Protein AF-A0A7C4JNQ8-F1 (afdb_monomer_lite)

Secondary structure (DSSP, 8-state):
-HHHHHHHHHHHHT-SHHHHHHHHHHHHHHHHHHHHHHHHHHHHHHHHHHHHHHHHHHHHHHHHHGGGGHHHHHHHHHHHHHHHHHHHHHHHHHHIIIIIHHHH--S---------------------

Sequence (128 aa):
MGRAIIEGIIQKKGGIVGLMGGGLLEVLENIIHFMSNSLSYVRITVLFLVHTALLMLLNASWHALGLTSLPILIIGNLGIMALEGLMVFIQSLRLHLYEFFTKFYEGVGTPFKKIKPDTSYVEIVFRK

Foldseek 3Di:
DPPVVVVVVVVCVCPPCVCVVVVVVVVVVVVVVVVVVVVLVCLVVVLVVVLVVQLVVLVVVCVVPPPVCVVVSVCSNVVSCVVSVVVSVVSNVVSCVPPVCVVPPPVDDDPPDPPDPPPPPPPPPDDD

Radius of gyration: 32.34 Å; chains: 1; bounding box: 53×90×88 Å

pLDDT: mean 73.3, std 12.62, range [47.84, 91.44]

Structure (mmCIF, N/CA/C/O backbone):
data_AF-A0A7C4JNQ8-F1
#
_entry.id   AF-A0A7C4JNQ8-F1
#
loop_
_atom_site.group_PDB
_atom_site.id
_atom_site.type_symbol
_atom_site.label_atom_id
_atom_site.label_alt_id
_atom_site.label_comp_id
_atom_site.label_asym_id
_atom_site.label_entity_id
_atom_site.label_seq_id
_atom_site.pdbx_PDB_ins_code
_atom_site.Cartn_x
_atom_site.Cartn_y
_atom_site.Cartn_z
_atom_site.occupancy
_atom_site.B_iso_or_equiv
_atom_site.auth_seq_id
_atom_site.auth_comp_id
_atom_site.auth_asym_id
_atom_site.auth_atom_id
_atom_site.pdbx_PDB_model_num
ATOM 1 N N . MET A 1 1 ? -20.790 12.311 60.141 1.00 57.12 1 MET A N 1
ATOM 2 C CA . MET A 1 1 ? -21.054 13.332 59.098 1.00 57.12 1 MET A CA 1
ATOM 3 C C . MET A 1 1 ? -19.797 13.949 58.465 1.00 57.12 1 MET A C 1
ATOM 5 O O . MET A 1 1 ? -19.941 14.694 57.511 1.00 57.12 1 MET A O 1
ATOM 9 N N . GLY A 1 2 ? -18.569 13.626 58.908 1.00 57.53 2 GLY A N 1
ATOM 10 C CA . GLY A 1 2 ? -17.344 14.210 58.329 1.00 57.53 2 GLY A CA 1
ATOM 11 C C . GLY A 1 2 ? -16.846 13.588 57.013 1.00 57.53 2 GLY A C 1
ATOM 12 O O . GLY A 1 2 ? -16.221 14.286 56.227 1.00 57.53 2 GLY A O 1
ATOM 13 N N . ARG A 1 3 ? -17.141 12.308 56.722 1.00 58.03 3 ARG A N 1
ATOM 14 C CA . ARG A 1 3 ? -16.630 11.622 55.510 1.00 58.03 3 ARG A CA 1
ATOM 15 C C . ARG A 1 3 ? -17.290 12.105 54.209 1.00 58.03 3 ARG A C 1
ATOM 17 O O . ARG A 1 3 ? -16.593 12.291 53.222 1.00 58.03 3 ARG A O 1
ATOM 24 N N . ALA A 1 4 ? -18.586 12.424 54.246 1.00 62.31 4 ALA A N 1
ATOM 25 C CA . ALA A 1 4 ? -19.321 12.946 53.087 1.00 62.31 4 ALA A CA 1
ATOM 26 C C . ALA A 1 4 ? -18.831 14.339 52.637 1.00 62.31 4 ALA A C 1
ATOM 28 O O . ALA A 1 4 ? -18.832 14.647 51.449 1.00 62.31 4 ALA A O 1
ATOM 29 N N . ILE A 1 5 ? -18.363 15.173 53.575 1.00 62.62 5 ILE A N 1
ATOM 30 C CA . ILE A 1 5 ? -17.808 16.499 53.259 1.00 62.62 5 ILE A CA 1
ATOM 31 C C . ILE A 1 5 ? -16.419 16.360 52.617 1.00 62.62 5 ILE A C 1
ATOM 33 O O . ILE A 1 5 ? -16.098 17.089 51.682 1.00 62.62 5 ILE A O 1
ATOM 37 N N . ILE A 1 6 ? -15.613 15.395 53.072 1.00 61.84 6 ILE A N 1
ATOM 38 C CA . ILE A 1 6 ? -14.280 15.129 52.510 1.00 61.84 6 ILE A CA 1
ATOM 39 C C . ILE A 1 6 ? -14.401 14.579 51.077 1.00 61.84 6 ILE A C 1
ATOM 41 O O . ILE A 1 6 ? -13.688 15.043 50.189 1.00 61.84 6 ILE A O 1
ATOM 45 N N . GLU A 1 7 ? -15.348 13.672 50.820 1.00 58.50 7 GLU A N 1
ATOM 46 C CA . GLU A 1 7 ? -15.608 13.143 49.471 1.00 58.50 7 GLU A CA 1
ATOM 47 C C . GLU A 1 7 ? -16.151 14.217 48.509 1.00 58.50 7 GLU A C 1
ATOM 49 O O . GLU A 1 7 ? -15.686 14.316 47.372 1.00 58.50 7 GLU A O 1
ATOM 54 N N . GLY A 1 8 ? -17.033 15.110 48.978 1.00 58.16 8 GLY A N 1
ATOM 55 C CA . GLY A 1 8 ? -17.541 16.228 48.170 1.00 58.16 8 GLY A CA 1
ATOM 56 C C . GLY A 1 8 ? -16.478 17.274 47.791 1.00 58.16 8 GLY A C 1
ATOM 57 O O . GLY A 1 8 ? -16.563 17.889 46.727 1.00 58.16 8 GLY A O 1
ATOM 58 N N . ILE A 1 9 ? -15.443 17.465 48.619 1.00 58.62 9 ILE A N 1
ATOM 59 C CA . ILE A 1 9 ? -14.333 18.391 48.328 1.00 58.62 9 ILE A CA 1
ATOM 60 C C . ILE A 1 9 ? -13.315 17.760 47.361 1.00 58.62 9 ILE A C 1
ATOM 62 O O . ILE A 1 9 ? -12.783 18.467 46.502 1.00 58.62 9 ILE A O 1
ATOM 66 N N . ILE A 1 10 ? -13.082 16.443 47.431 1.00 57.31 10 ILE A N 1
ATOM 67 C CA . ILE A 1 10 ? -12.200 15.720 46.493 1.00 57.31 10 ILE A CA 1
ATOM 68 C C . ILE A 1 10 ? -12.809 15.682 45.084 1.00 57.31 10 ILE A C 1
ATOM 70 O O . ILE A 1 10 ? -12.101 15.928 44.107 1.00 57.31 10 ILE A O 1
ATOM 74 N N . GLN A 1 11 ? -14.127 15.499 44.965 1.00 56.91 11 GLN A N 1
ATOM 75 C CA . GLN A 1 11 ? -14.816 15.516 43.670 1.00 56.91 11 GLN A CA 1
ATOM 76 C C . GLN A 1 11 ? -14.817 16.907 43.011 1.00 56.91 11 GLN A C 1
ATOM 78 O O . GLN A 1 11 ? -14.739 17.024 41.789 1.00 56.91 11 GLN A O 1
ATOM 83 N N . LYS A 1 12 ? -14.821 17.982 43.813 1.00 49.97 12 LYS A N 1
ATOM 84 C CA . LYS A 1 12 ? -14.785 19.369 43.322 1.00 49.97 12 LYS A CA 1
ATOM 85 C C . LYS A 1 12 ? -13.370 19.857 42.961 1.00 49.97 12 LYS A C 1
ATOM 87 O O . LYS A 1 12 ? -13.239 20.788 42.170 1.00 49.97 12 LYS A O 1
ATOM 92 N N . LYS A 1 13 ? -12.308 19.222 43.480 1.00 47.84 13 LYS A N 1
ATOM 93 C CA . LYS A 1 13 ? -10.898 19.550 43.165 1.00 47.84 13 LYS A CA 1
ATOM 94 C C . LYS A 1 13 ? -10.343 18.862 41.909 1.00 47.84 13 LYS A C 1
ATOM 96 O O . LYS A 1 13 ? -9.314 19.300 41.410 1.00 47.84 13 LYS A O 1
ATOM 101 N N . GLY A 1 14 ? -11.051 17.874 41.356 1.00 51.94 14 GLY A N 1
ATOM 102 C CA . GLY A 1 14 ? -10.902 17.447 39.954 1.00 51.94 14 GLY A CA 1
ATOM 103 C C . GLY A 1 14 ? -11.660 18.349 38.964 1.00 51.94 14 GLY A C 1
ATOM 104 O O . GLY A 1 14 ? -11.793 18.017 37.788 1.00 51.94 14 GLY A O 1
ATOM 105 N N . GLY A 1 15 ? -12.206 19.470 39.450 1.00 55.16 15 GLY A N 1
ATOM 106 C CA . GLY A 1 15 ? -13.080 20.372 38.713 1.00 55.16 15 GLY A CA 1
ATOM 107 C C . GLY A 1 15 ? -12.390 21.068 37.547 1.00 55.16 15 GLY A C 1
ATOM 108 O O . GLY A 1 15 ? -11.267 21.538 37.691 1.00 55.16 15 GLY A O 1
ATOM 109 N N . ILE A 1 16 ? -13.119 21.141 36.426 1.00 58.47 16 ILE A N 1
ATOM 110 C CA . ILE A 1 16 ? -12.908 21.910 35.181 1.00 58.47 16 ILE A CA 1
ATOM 111 C C . ILE A 1 16 ? -11.546 21.716 34.496 1.00 58.47 16 ILE A C 1
ATOM 113 O O . ILE A 1 16 ? -11.524 21.404 33.317 1.00 58.47 16 ILE A O 1
ATOM 117 N N . VAL A 1 17 ? -10.424 21.809 35.201 1.00 60.81 17 VAL A N 1
ATOM 118 C CA . VAL A 1 17 ? -9.071 21.509 34.712 1.00 60.81 17 VAL A CA 1
ATOM 119 C C . VAL A 1 17 ? -8.899 20.015 34.424 1.00 60.81 17 VAL A C 1
ATOM 121 O O . VAL A 1 17 ? -8.279 19.666 33.428 1.00 60.81 17 VAL A O 1
ATOM 124 N N . GLY A 1 18 ? -9.493 19.129 35.233 1.00 64.88 18 GLY A N 1
ATOM 125 C CA . GLY A 1 18 ? -9.517 17.686 34.958 1.00 64.88 18 GLY A CA 1
ATOM 126 C C . GLY A 1 18 ? -10.449 17.311 33.802 1.00 64.88 18 GLY A C 1
ATOM 127 O O . GLY A 1 18 ? -10.127 16.425 33.023 1.00 64.88 18 GLY A O 1
ATOM 128 N N . LEU A 1 19 ? -11.562 18.033 33.641 1.00 62.94 19 LEU A N 1
ATOM 129 C CA . LEU A 1 19 ? -12.489 17.872 32.512 1.00 62.94 19 LEU A CA 1
ATOM 130 C C . LEU A 1 19 ? -11.918 18.445 31.206 1.00 62.94 19 LEU A C 1
ATOM 132 O O . LEU A 1 19 ? -12.052 17.822 30.162 1.00 62.94 19 LEU A O 1
ATOM 136 N N . MET A 1 20 ? -11.241 19.597 31.250 1.00 65.25 20 MET A N 1
ATOM 137 C CA . MET A 1 20 ? -10.566 20.187 30.088 1.00 65.25 20 MET A CA 1
ATOM 138 C C . MET A 1 20 ? -9.297 19.413 29.724 1.00 65.25 20 MET A C 1
ATOM 140 O O . MET A 1 20 ? -9.079 19.128 28.554 1.00 65.25 20 MET A O 1
ATOM 144 N N . GLY A 1 21 ? -8.474 19.040 30.706 1.00 74.00 21 GLY A N 1
ATOM 145 C CA . GLY A 1 21 ? -7.278 18.224 30.486 1.00 74.00 21 GLY A CA 1
ATOM 146 C C . GLY A 1 21 ? -7.625 16.802 30.045 1.00 74.00 21 GLY A C 1
ATOM 147 O O . GLY A 1 21 ? -7.038 16.302 29.092 1.00 74.00 21 GLY A O 1
ATOM 148 N N . GLY A 1 22 ? -8.624 16.186 30.681 1.00 78.94 22 GLY A N 1
ATOM 149 C CA . GLY A 1 22 ? -9.169 14.886 30.290 1.00 78.94 22 GLY A CA 1
ATOM 150 C C . GLY A 1 22 ? -9.797 14.918 28.901 1.00 78.94 22 GLY A C 1
ATOM 151 O O . GLY A 1 22 ? -9.493 14.053 28.094 1.00 78.94 22 GLY A O 1
ATOM 152 N N . GLY A 1 23 ? -10.567 15.962 28.576 1.00 81.00 23 GLY A N 1
ATOM 153 C CA . GLY A 1 23 ? -11.148 16.138 27.244 1.00 81.00 23 GLY A CA 1
ATOM 154 C C . GLY A 1 23 ? -10.100 16.360 26.147 1.00 81.00 23 GLY A C 1
ATOM 155 O O . GLY A 1 23 ? -10.241 15.830 25.051 1.00 81.00 23 GLY A O 1
ATOM 156 N N . LEU A 1 24 ? -9.011 17.088 26.425 1.00 82.50 24 LEU A N 1
ATOM 157 C CA . LEU A 1 24 ? -7.898 17.233 25.475 1.00 82.50 24 LEU A CA 1
ATOM 158 C C . LEU A 1 24 ? -7.157 15.911 25.245 1.00 82.50 24 LEU A C 1
ATOM 160 O O . LEU A 1 24 ? -6.784 15.616 24.111 1.00 8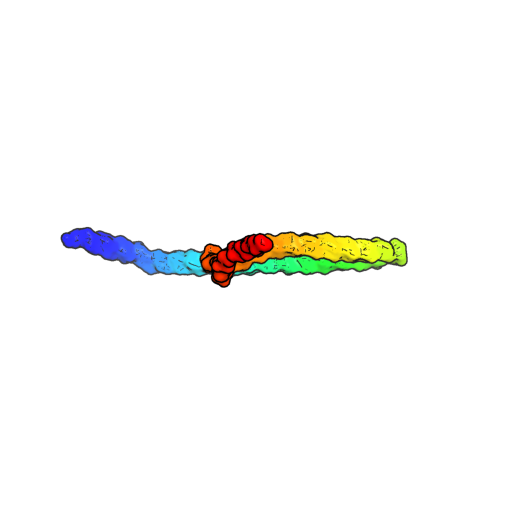2.50 24 LEU A O 1
ATOM 164 N N . LEU A 1 25 ? -6.954 15.119 26.300 1.00 86.25 25 LEU A N 1
ATOM 165 C CA . LEU A 1 25 ? -6.350 13.792 26.187 1.00 86.25 25 LEU A CA 1
ATOM 166 C C . LEU A 1 25 ? -7.263 12.816 25.441 1.00 86.25 25 LEU A C 1
ATOM 168 O O . LEU A 1 25 ? -6.775 12.098 24.579 1.00 86.25 25 LEU A O 1
ATOM 172 N N . GLU A 1 26 ? -8.570 12.847 25.695 1.00 85.12 26 GLU A N 1
ATOM 173 C CA . GLU A 1 26 ? -9.564 12.025 24.997 1.00 85.12 26 GLU A CA 1
ATOM 174 C C . GLU A 1 26 ? -9.618 12.367 23.501 1.00 85.12 26 GLU A C 1
ATOM 176 O O . GLU A 1 26 ? -9.589 11.476 22.656 1.00 85.12 26 GLU A O 1
ATOM 181 N N . VAL A 1 27 ? -9.601 13.656 23.142 1.00 87.00 27 VAL A N 1
ATOM 182 C CA . VAL A 1 27 ? -9.536 14.091 21.736 1.00 87.00 27 VAL A CA 1
ATOM 183 C C . VAL A 1 27 ? -8.217 13.669 21.084 1.00 87.00 27 VAL A C 1
ATOM 185 O O . VAL A 1 27 ? -8.223 13.215 19.940 1.00 87.00 27 VAL A O 1
ATOM 188 N N . LEU A 1 28 ? -7.090 13.782 21.791 1.00 87.38 28 LEU A N 1
ATOM 189 C CA . LEU A 1 28 ? -5.786 13.342 21.295 1.00 87.38 28 LEU A CA 1
ATOM 190 C C . LEU A 1 28 ? -5.750 11.824 21.087 1.00 87.38 28 LEU A C 1
ATOM 192 O O . LEU A 1 28 ? -5.259 11.367 20.057 1.00 87.38 28 LEU A O 1
ATOM 196 N N . GLU A 1 29 ? -6.299 11.048 22.015 1.00 87.44 29 GLU A N 1
ATOM 197 C CA . GLU A 1 29 ? -6.412 9.596 21.903 1.00 87.44 29 GLU A CA 1
ATOM 198 C C . GLU A 1 29 ? -7.300 9.214 20.714 1.00 87.44 29 GLU A C 1
ATOM 200 O O . GLU A 1 29 ? -6.922 8.362 19.909 1.00 87.44 29 GLU A O 1
ATOM 205 N N . ASN A 1 30 ? -8.406 9.934 20.507 1.00 85.81 30 ASN A N 1
ATOM 206 C CA . ASN A 1 30 ? -9.268 9.754 19.341 1.00 85.81 30 ASN A CA 1
ATOM 207 C C . ASN A 1 30 ? -8.541 10.069 18.023 1.00 85.81 30 ASN A C 1
ATOM 209 O O . ASN A 1 30 ? -8.674 9.331 17.046 1.00 85.81 30 ASN A O 1
ATOM 213 N N . ILE A 1 31 ? -7.734 11.135 17.986 1.00 87.00 31 ILE A N 1
ATOM 214 C CA . ILE A 1 31 ? -6.917 11.487 16.816 1.00 87.00 31 ILE A CA 1
ATOM 215 C C . ILE A 1 31 ? -5.854 10.418 16.564 1.00 87.00 31 ILE A C 1
ATOM 217 O O . ILE A 1 31 ? -5.684 10.010 15.419 1.00 87.00 31 ILE A O 1
ATOM 221 N N . ILE A 1 32 ? -5.160 9.928 17.597 1.00 86.38 32 ILE A N 1
ATOM 222 C CA . ILE A 1 32 ? -4.181 8.837 17.467 1.00 86.38 32 ILE A CA 1
ATOM 223 C C . ILE A 1 32 ? -4.864 7.562 16.975 1.00 86.38 32 ILE A C 1
ATOM 225 O O . ILE A 1 32 ? -4.319 6.868 16.112 1.00 86.38 32 ILE A O 1
ATOM 229 N N . HIS A 1 33 ? -6.066 7.264 17.463 1.00 83.31 33 HIS A N 1
ATOM 230 C CA . HIS A 1 33 ? -6.833 6.110 17.020 1.00 83.31 33 HIS A CA 1
ATOM 231 C C . HIS A 1 33 ? -7.227 6.244 15.539 1.00 83.31 33 HIS A C 1
ATOM 233 O O . HIS A 1 33 ? -7.077 5.291 14.766 1.00 83.31 33 HIS A O 1
ATOM 239 N N . PHE A 1 34 ? -7.672 7.428 15.118 1.00 81.00 34 PHE A N 1
ATOM 240 C CA . PHE A 1 34 ? -8.040 7.713 13.731 1.00 81.00 34 PHE A CA 1
ATOM 241 C C . PHE A 1 34 ? -6.822 7.713 12.792 1.00 81.00 34 PHE A C 1
ATOM 243 O O . PHE A 1 34 ? -6.866 7.157 11.690 1.00 81.00 34 PHE A O 1
ATOM 250 N N . MET A 1 35 ? -5.707 8.284 13.250 1.00 78.25 35 MET A N 1
ATOM 251 C CA . MET A 1 35 ? -4.403 8.245 12.592 1.00 78.25 35 MET A CA 1
ATOM 252 C C . MET A 1 35 ? -3.912 6.813 12.425 1.00 78.25 35 MET A C 1
ATOM 254 O O . MET A 1 35 ? -3.492 6.459 11.332 1.00 78.25 35 MET A O 1
ATOM 258 N N . SER A 1 36 ? -4.011 5.973 13.456 1.00 81.19 36 SER A N 1
ATOM 259 C CA . SER A 1 36 ? -3.607 4.562 13.384 1.00 81.19 36 SER A CA 1
ATOM 260 C C . SER A 1 36 ? -4.409 3.812 12.319 1.00 81.19 36 SER A C 1
ATOM 262 O O . SER A 1 36 ? -3.822 3.131 11.478 1.00 81.19 36 SER A O 1
ATOM 264 N N . ASN A 1 37 ? -5.725 4.047 12.266 1.00 77.06 37 ASN A N 1
ATOM 265 C CA . ASN A 1 37 ? -6.592 3.489 11.229 1.00 77.06 37 ASN A CA 1
ATOM 266 C C . ASN A 1 37 ? -6.251 4.031 9.828 1.00 77.06 37 ASN A C 1
ATOM 268 O O . ASN A 1 37 ? -6.322 3.298 8.856 1.00 77.06 37 ASN A O 1
ATOM 272 N N . SER A 1 38 ? -5.839 5.292 9.688 1.00 77.25 38 SER A N 1
ATOM 273 C CA . SER A 1 38 ? -5.428 5.848 8.386 1.00 77.25 38 SER A CA 1
ATOM 274 C C . SER A 1 38 ? -4.055 5.332 7.935 1.00 77.25 38 SER A C 1
ATOM 276 O O . SER A 1 38 ? -3.851 5.025 6.761 1.00 77.25 38 SER A O 1
ATOM 278 N N . LEU A 1 39 ? -3.117 5.181 8.872 1.00 76.62 39 LEU A N 1
ATOM 279 C CA . LEU A 1 39 ? -1.755 4.688 8.640 1.00 76.62 39 LEU A CA 1
ATOM 280 C C . LEU A 1 39 ? -1.756 3.213 8.209 1.00 76.62 39 LEU A C 1
ATOM 282 O O . LEU A 1 39 ? -0.881 2.781 7.458 1.00 76.62 39 LEU A O 1
ATOM 286 N N . SER A 1 40 ? -2.790 2.472 8.611 1.00 74.69 40 SER A N 1
ATOM 287 C CA . SER A 1 40 ? -3.103 1.138 8.103 1.00 74.69 40 SER A CA 1
ATOM 288 C C . SER A 1 40 ? -3.306 1.137 6.577 1.00 74.69 40 SER A C 1
ATOM 290 O O . SER A 1 40 ? -2.666 0.357 5.865 1.00 74.69 40 SER A O 1
ATOM 292 N N . TYR A 1 41 ? -4.062 2.099 6.037 1.00 73.94 41 TYR A N 1
ATOM 293 C CA . TYR A 1 41 ? -4.332 2.206 4.596 1.00 73.94 41 TYR A CA 1
ATOM 294 C C . TYR A 1 41 ? -3.225 2.900 3.787 1.00 73.94 41 TYR A C 1
ATOM 296 O O . TYR A 1 41 ? -3.132 2.677 2.586 1.00 73.94 41 TYR A O 1
ATOM 304 N N . VAL A 1 42 ? -2.318 3.671 4.399 1.00 82.31 42 VAL A N 1
ATOM 305 C CA . VAL A 1 42 ? -1.180 4.315 3.692 1.00 82.31 42 VAL A CA 1
ATOM 306 C C . VAL A 1 42 ? -0.310 3.311 2.921 1.00 82.31 42 VAL A C 1
ATOM 308 O O . VAL A 1 42 ? 0.325 3.651 1.922 1.00 82.31 42 VAL A O 1
ATOM 311 N N . ARG A 1 43 ? -0.309 2.047 3.348 1.00 80.50 43 ARG A N 1
ATOM 312 C CA . ARG A 1 43 ? 0.471 0.965 2.747 1.00 80.50 43 ARG A CA 1
ATOM 313 C C . ARG A 1 43 ? 0.180 0.768 1.258 1.00 80.50 43 ARG A C 1
ATOM 315 O O . ARG A 1 43 ? 1.122 0.614 0.492 1.00 80.50 43 ARG A O 1
ATOM 322 N N . ILE A 1 44 ? -1.079 0.848 0.823 1.00 81.38 44 ILE A N 1
ATOM 323 C CA . ILE A 1 44 ? -1.421 0.745 -0.608 1.00 81.38 44 ILE A CA 1
ATOM 324 C C . ILE A 1 44 ? -0.895 1.941 -1.416 1.00 81.38 44 ILE A C 1
ATOM 326 O O . ILE A 1 44 ? -0.465 1.775 -2.555 1.00 81.38 44 ILE A O 1
ATOM 330 N N . THR A 1 45 ? -0.849 3.128 -0.810 1.00 86.00 45 THR A N 1
ATOM 331 C CA . THR A 1 45 ? -0.355 4.359 -1.440 1.00 86.00 45 THR A CA 1
ATOM 332 C C . THR A 1 45 ? 1.149 4.304 -1.681 1.00 86.00 45 THR A C 1
ATOM 334 O O . THR A 1 45 ? 1.615 4.675 -2.754 1.00 86.00 45 THR A O 1
ATOM 337 N N . VAL A 1 46 ? 1.920 3.813 -0.706 1.00 87.06 46 VAL A N 1
ATOM 338 C CA . VAL A 1 46 ? 3.380 3.669 -0.848 1.00 87.06 46 VAL A CA 1
ATOM 339 C C . VAL A 1 46 ? 3.722 2.644 -1.928 1.00 87.06 46 VAL A C 1
ATOM 341 O O . VAL A 1 46 ? 4.646 2.862 -2.705 1.00 87.06 46 VAL A O 1
ATOM 344 N N . LEU A 1 47 ? 2.956 1.557 -2.016 1.00 85.12 47 LEU A N 1
ATOM 345 C CA . LEU A 1 47 ? 3.156 0.522 -3.031 1.00 85.12 47 LEU A CA 1
ATOM 346 C C . LEU A 1 47 ? 2.843 1.056 -4.430 1.00 85.12 47 LEU A C 1
ATOM 348 O O . LEU A 1 47 ? 3.636 0.880 -5.340 1.00 85.12 47 LEU A O 1
ATOM 352 N N . PHE A 1 48 ? 1.769 1.831 -4.584 1.00 87.06 48 PHE A N 1
ATOM 353 C CA . PHE A 1 48 ? 1.496 2.537 -5.836 1.00 87.06 48 PHE A CA 1
ATOM 354 C C . PHE A 1 48 ? 2.613 3.531 -6.217 1.00 87.06 48 PHE A C 1
ATOM 356 O O . PHE A 1 48 ? 3.010 3.618 -7.379 1.00 87.06 48 PHE A O 1
ATOM 363 N N . LEU A 1 49 ? 3.168 4.260 -5.244 1.00 91.19 49 LEU A N 1
ATOM 364 C CA . LEU A 1 49 ? 4.281 5.181 -5.485 1.00 91.19 49 LEU A CA 1
ATOM 365 C C . LEU A 1 49 ? 5.535 4.440 -5.982 1.00 91.19 49 LEU A C 1
ATOM 367 O O . LEU A 1 49 ? 6.148 4.862 -6.960 1.00 91.19 49 LEU A O 1
ATOM 371 N N . VAL A 1 50 ? 5.899 3.325 -5.343 1.00 90.19 50 VAL A N 1
ATOM 372 C CA . VAL A 1 50 ? 7.053 2.507 -5.747 1.00 90.19 50 VAL A CA 1
ATOM 373 C C . VAL A 1 50 ? 6.836 1.910 -7.140 1.00 90.19 50 VAL A C 1
ATOM 375 O O . VAL A 1 50 ? 7.741 2.008 -7.970 1.00 90.19 50 VAL A O 1
ATOM 378 N N . HIS A 1 51 ? 5.631 1.415 -7.439 1.00 89.44 51 HIS A N 1
ATOM 379 C CA . HIS A 1 51 ? 5.254 0.910 -8.760 1.00 89.44 51 HIS A CA 1
ATOM 380 C C . HIS A 1 51 ? 5.53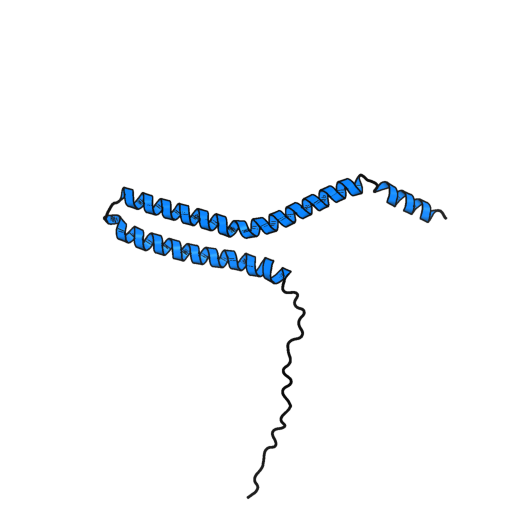7 1.937 -9.857 1.00 89.44 51 HIS A C 1
ATOM 382 O O . HIS A 1 51 ? 6.264 1.676 -10.819 1.00 89.44 51 HIS A O 1
ATOM 388 N N . THR A 1 52 ? 4.995 3.148 -9.688 1.00 90.38 52 THR A N 1
ATOM 389 C CA . THR A 1 52 ? 5.154 4.230 -10.668 1.00 90.38 52 THR A CA 1
ATOM 390 C C . THR A 1 52 ? 6.616 4.663 -10.819 1.00 90.38 52 THR A C 1
ATOM 392 O O . THR A 1 52 ? 7.067 4.895 -11.942 1.00 90.38 52 THR A O 1
ATOM 395 N N . ALA A 1 53 ? 7.389 4.699 -9.727 1.00 91.44 53 ALA A N 1
ATOM 396 C CA . ALA A 1 53 ? 8.817 5.012 -9.767 1.00 91.44 53 ALA A CA 1
ATOM 397 C C . ALA A 1 53 ? 9.633 3.954 -10.536 1.00 91.44 53 ALA A C 1
ATOM 399 O O . ALA A 1 53 ? 10.505 4.307 -11.333 1.00 91.44 53 ALA A O 1
ATOM 400 N N . LEU A 1 54 ? 9.338 2.663 -10.347 1.00 88.25 54 LEU A N 1
ATOM 401 C CA . LEU A 1 54 ? 10.023 1.569 -11.044 1.00 88.25 54 LEU A CA 1
ATOM 402 C C . LEU A 1 54 ? 9.686 1.538 -12.544 1.00 88.25 54 LEU A C 1
ATOM 404 O O . LEU A 1 54 ? 10.576 1.321 -13.369 1.00 88.25 54 LEU A O 1
ATOM 408 N N . LEU A 1 55 ? 8.435 1.830 -12.914 1.00 88.25 55 LEU A N 1
ATOM 409 C CA . LEU A 1 55 ? 8.036 1.998 -14.316 1.00 88.25 55 LEU A CA 1
ATOM 410 C C . LEU A 1 55 ? 8.751 3.181 -14.978 1.00 88.25 55 LEU A C 1
ATOM 412 O O . LEU A 1 55 ? 9.229 3.067 -16.109 1.00 88.25 55 LEU A O 1
ATOM 416 N N . MET A 1 56 ? 8.868 4.307 -14.269 1.00 88.62 56 MET A N 1
ATOM 417 C CA . MET A 1 56 ? 9.589 5.482 -14.761 1.00 88.62 56 MET A CA 1
ATOM 418 C C . MET A 1 56 ? 11.075 5.172 -14.994 1.00 88.62 56 MET A C 1
ATOM 420 O O . MET A 1 56 ? 11.632 5.582 -16.013 1.00 88.62 56 MET A O 1
ATOM 424 N N . LEU A 1 57 ? 11.698 4.392 -14.105 1.00 86.50 57 LEU A N 1
ATOM 425 C CA . LEU A 1 57 ? 13.083 3.938 -14.248 1.00 86.50 57 LEU A CA 1
ATOM 426 C C . LEU A 1 57 ? 13.275 3.022 -15.468 1.00 86.50 57 LEU A C 1
ATOM 428 O O . LEU A 1 57 ? 14.237 3.195 -16.218 1.00 86.50 57 LEU A O 1
ATOM 432 N N . LEU A 1 58 ? 12.356 2.081 -15.710 1.00 83.94 58 LEU A N 1
ATOM 433 C CA . LEU A 1 58 ? 12.410 1.236 -16.908 1.00 83.94 58 LEU A CA 1
ATOM 434 C C . LEU A 1 58 ? 12.217 2.038 -18.196 1.00 83.94 58 LEU A C 1
ATOM 436 O O . LEU A 1 58 ? 12.924 1.801 -19.176 1.00 83.94 58 LEU A O 1
ATOM 440 N N . ASN A 1 59 ? 11.314 3.017 -18.194 1.00 83.88 59 ASN A N 1
ATOM 441 C CA . ASN A 1 59 ? 11.116 3.888 -19.348 1.00 83.88 59 ASN A CA 1
ATOM 442 C C . ASN A 1 59 ? 12.349 4.774 -19.620 1.00 83.88 59 ASN A C 1
ATOM 444 O O . ASN A 1 59 ? 12.731 4.984 -20.770 1.00 83.88 59 ASN A O 1
ATOM 448 N N . ALA A 1 60 ? 13.035 5.239 -18.571 1.00 83.94 60 ALA A N 1
ATOM 449 C CA . ALA A 1 60 ? 14.307 5.945 -18.714 1.00 83.94 60 ALA A CA 1
ATOM 450 C C . ALA A 1 60 ? 15.413 5.033 -19.285 1.00 83.94 60 ALA A C 1
ATOM 452 O O . ALA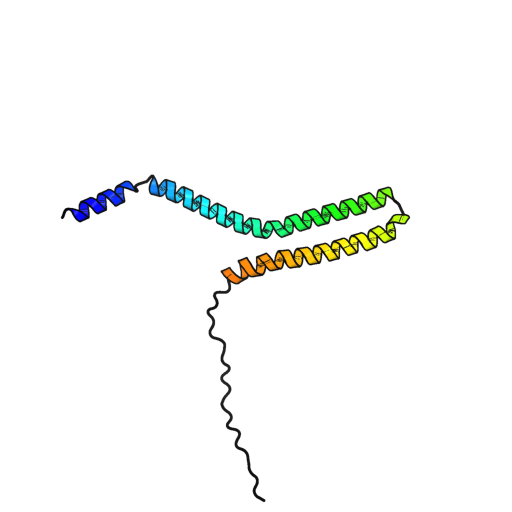 A 1 60 ? 16.198 5.461 -20.132 1.00 83.94 60 ALA A O 1
ATOM 453 N N . SER A 1 61 ? 15.442 3.758 -18.881 1.00 77.81 61 SER A N 1
ATOM 454 C CA . SER A 1 61 ? 16.368 2.756 -19.426 1.00 77.81 61 SER A CA 1
ATOM 455 C C . SER A 1 61 ? 16.138 2.493 -20.923 1.00 77.81 61 SER A C 1
ATOM 457 O O . SER A 1 61 ? 17.107 2.389 -21.679 1.00 77.81 61 SER A O 1
ATOM 459 N N . TRP A 1 62 ? 14.878 2.482 -21.377 1.00 78.38 62 TRP A N 1
ATOM 460 C CA . TRP A 1 62 ? 14.520 2.364 -22.798 1.00 78.38 62 TRP A CA 1
ATOM 461 C C . TRP A 1 62 ? 15.119 3.487 -23.653 1.00 78.38 62 TRP A C 1
ATOM 463 O O . TRP A 1 62 ? 15.707 3.228 -24.703 1.00 78.38 62 TRP A O 1
ATOM 473 N N . HIS A 1 63 ? 15.017 4.737 -23.186 1.00 76.19 63 HIS A N 1
ATOM 474 C CA . HIS A 1 63 ? 15.593 5.893 -23.882 1.00 76.19 63 HIS A CA 1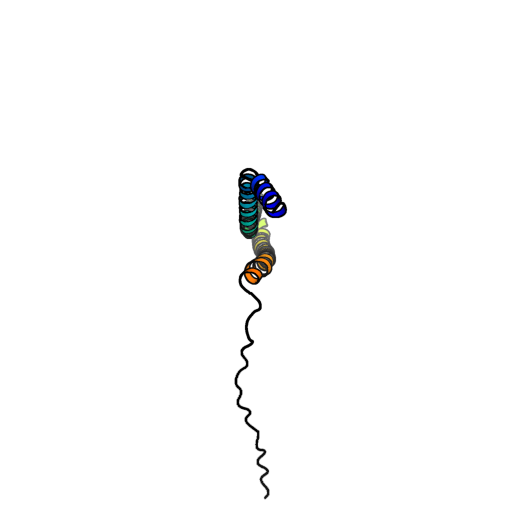
ATOM 475 C C . HIS A 1 63 ? 17.125 5.849 -23.967 1.00 76.19 63 HIS A C 1
ATOM 477 O O . HIS A 1 63 ? 17.688 6.366 -24.928 1.00 76.19 63 HIS A O 1
ATOM 483 N N . ALA A 1 64 ? 17.802 5.225 -22.999 1.00 78.25 64 ALA A N 1
ATOM 484 C CA . ALA A 1 64 ? 19.262 5.164 -22.960 1.00 78.25 64 ALA A CA 1
ATOM 485 C C . ALA A 1 64 ? 19.868 4.048 -23.837 1.00 78.25 64 ALA A C 1
ATOM 487 O O . ALA A 1 64 ? 20.957 4.224 -24.377 1.00 78.25 64 ALA A O 1
ATOM 488 N N . LEU A 1 65 ? 19.195 2.897 -23.968 1.00 74.31 65 LEU A N 1
ATOM 489 C CA . LEU A 1 65 ? 19.758 1.672 -24.570 1.00 74.31 65 LEU A CA 1
ATOM 490 C C . LEU A 1 65 ? 19.110 1.250 -25.904 1.00 74.31 65 LEU A C 1
ATOM 492 O O . LEU A 1 65 ? 19.593 0.309 -26.544 1.00 74.31 65 LEU A O 1
ATOM 496 N N . GLY A 1 66 ? 18.035 1.919 -26.337 1.00 72.62 66 GLY A N 1
ATOM 497 C CA . GLY A 1 66 ? 17.370 1.659 -27.620 1.00 72.62 66 GLY A CA 1
ATOM 498 C C . GLY A 1 66 ? 16.856 0.217 -27.773 1.00 72.62 66 GLY A C 1
ATOM 499 O O . GLY A 1 66 ? 16.525 -0.446 -26.791 1.00 72.62 66 GLY A O 1
ATOM 500 N N . LEU A 1 67 ? 16.808 -0.299 -29.009 1.00 68.88 67 LEU A N 1
ATOM 501 C CA . LEU A 1 67 ? 16.263 -1.627 -29.371 1.00 68.88 67 LEU A CA 1
ATOM 502 C C . LEU A 1 67 ? 16.883 -2.816 -28.611 1.00 68.88 67 LEU A C 1
ATOM 504 O O . LEU A 1 67 ? 16.227 -3.839 -28.428 1.00 68.88 67 LEU A O 1
ATOM 508 N N . THR A 1 68 ? 18.114 -2.684 -28.121 1.00 73.31 68 THR A N 1
ATOM 509 C CA . THR A 1 68 ? 18.802 -3.694 -27.296 1.00 73.31 68 THR A CA 1
ATOM 510 C C . THR A 1 68 ? 18.157 -3.905 -25.923 1.00 73.31 68 THR A C 1
ATOM 512 O O . THR A 1 68 ? 18.374 -4.937 -25.292 1.00 73.31 68 THR A O 1
ATOM 515 N N . SER A 1 69 ? 17.343 -2.955 -25.455 1.00 71.62 69 SER A N 1
ATOM 516 C CA . SER A 1 69 ? 16.678 -3.012 -24.147 1.00 71.62 69 SER A CA 1
ATOM 517 C C . SER A 1 69 ? 15.322 -3.724 -24.160 1.00 71.62 69 SER A C 1
ATOM 519 O O . SER A 1 69 ? 14.728 -3.928 -23.106 1.00 71.62 69 SER A O 1
ATOM 521 N N . LEU A 1 70 ? 14.838 -4.169 -25.322 1.00 77.75 70 LEU A N 1
ATOM 522 C CA . LEU A 1 70 ? 13.523 -4.803 -25.481 1.00 77.75 70 LEU A CA 1
ATOM 523 C C . LEU A 1 70 ? 13.320 -6.051 -24.592 1.00 77.75 70 LEU A C 1
ATOM 525 O O . LEU A 1 70 ? 12.289 -6.132 -23.921 1.00 77.75 70 LEU A O 1
ATOM 529 N N . PRO A 1 71 ? 14.298 -6.975 -24.469 1.00 81.00 71 PRO A N 1
ATOM 530 C CA . PRO A 1 71 ? 14.183 -8.106 -23.544 1.00 81.00 71 PRO A CA 1
ATOM 531 C C . PRO A 1 71 ? 14.166 -7.663 -22.075 1.00 81.00 71 PRO A C 1
ATOM 533 O O . PRO A 1 71 ? 13.406 -8.199 -21.271 1.00 81.00 71 PRO A O 1
ATOM 536 N N . ILE A 1 72 ? 14.976 -6.655 -21.734 1.00 80.12 72 ILE A N 1
ATOM 537 C CA . ILE A 1 72 ? 15.088 -6.090 -20.380 1.00 80.12 72 ILE A CA 1
ATOM 538 C C . ILE A 1 72 ? 13.789 -5.394 -19.983 1.00 80.12 72 ILE A C 1
ATOM 540 O O . ILE A 1 72 ? 13.364 -5.495 -18.838 1.00 80.12 72 ILE A O 1
ATOM 544 N N . LEU A 1 73 ? 13.126 -4.729 -20.924 1.00 83.00 73 LEU A N 1
ATOM 545 C CA . LEU A 1 73 ? 11.877 -4.033 -20.669 1.00 83.00 73 LEU A CA 1
ATOM 546 C C . LEU A 1 73 ? 10.734 -5.020 -20.420 1.00 83.00 73 LEU A C 1
ATOM 548 O O . LEU A 1 73 ? 9.961 -4.827 -19.486 1.00 83.00 73 LEU A O 1
ATOM 552 N N . ILE A 1 74 ? 10.659 -6.107 -21.193 1.00 85.44 74 ILE A N 1
ATOM 553 C CA . ILE A 1 74 ? 9.648 -7.157 -21.001 1.00 85.44 74 ILE A CA 1
ATOM 554 C C . ILE A 1 74 ? 9.873 -7.887 -19.672 1.00 85.44 74 ILE A C 1
ATOM 556 O O . ILE A 1 74 ? 8.956 -7.979 -18.856 1.00 85.44 74 ILE A O 1
ATOM 560 N N . ILE A 1 75 ? 11.094 -8.369 -19.428 1.00 87.38 75 ILE A N 1
ATOM 561 C CA . ILE A 1 75 ? 11.431 -9.114 -18.206 1.00 87.38 75 ILE A CA 1
ATOM 562 C C . ILE A 1 75 ? 11.357 -8.207 -16.976 1.00 87.38 75 ILE A C 1
ATOM 564 O O . ILE A 1 75 ? 10.849 -8.624 -15.940 1.00 87.38 75 ILE A O 1
ATOM 568 N N . GLY A 1 76 ? 11.816 -6.961 -17.089 1.00 85.12 76 GLY A N 1
ATOM 569 C CA . GLY A 1 76 ? 11.787 -5.973 -16.017 1.00 85.12 76 GLY A CA 1
ATOM 570 C C . GLY A 1 76 ? 10.365 -5.622 -15.597 1.00 85.12 76 GLY A C 1
ATOM 571 O O . GLY A 1 76 ? 10.053 -5.701 -14.414 1.00 85.12 76 GLY A O 1
ATOM 572 N N . ASN A 1 77 ? 9.477 -5.303 -16.545 1.00 87.19 77 ASN A N 1
ATOM 573 C CA . ASN A 1 77 ? 8.078 -4.995 -16.226 1.00 87.19 77 ASN A CA 1
ATOM 574 C C . ASN A 1 77 ? 7.355 -6.204 -15.620 1.00 87.19 77 ASN A C 1
ATOM 576 O O . ASN A 1 77 ? 6.651 -6.063 -14.621 1.00 87.19 77 ASN A O 1
ATOM 580 N N . LEU A 1 78 ? 7.554 -7.400 -16.185 1.00 89.25 78 LEU A N 1
ATOM 581 C CA . LEU A 1 78 ? 6.947 -8.626 -15.665 1.00 89.25 78 LEU A CA 1
ATOM 582 C C . LEU A 1 78 ? 7.472 -8.963 -14.259 1.00 89.25 78 LEU A C 1
ATOM 584 O O . LEU A 1 78 ? 6.700 -9.340 -13.380 1.00 89.25 78 LEU A O 1
ATOM 588 N N . GLY A 1 79 ? 8.776 -8.782 -14.039 1.00 88.50 79 GLY A N 1
ATOM 589 C CA . GLY A 1 79 ? 9.433 -8.989 -12.754 1.00 88.50 79 GLY A CA 1
ATOM 590 C C . GLY A 1 79 ? 8.942 -8.020 -11.682 1.00 88.50 79 GLY A C 1
ATOM 591 O O . GLY A 1 79 ? 8.615 -8.462 -10.584 1.00 88.50 79 GLY A O 1
ATOM 592 N N . ILE A 1 80 ? 8.825 -6.727 -12.008 1.00 88.69 80 ILE A N 1
ATOM 593 C CA . ILE A 1 80 ? 8.278 -5.706 -11.101 1.00 88.69 80 ILE A CA 1
ATOM 594 C C . ILE A 1 80 ? 6.835 -6.049 -10.738 1.00 88.69 80 ILE A C 1
ATOM 596 O O . ILE A 1 80 ? 6.525 -6.127 -9.554 1.00 88.69 80 ILE A O 1
ATOM 600 N N . MET A 1 81 ? 5.976 -6.341 -11.721 1.00 87.00 81 MET A N 1
ATOM 601 C CA . MET A 1 81 ? 4.583 -6.715 -11.450 1.00 87.00 81 MET A CA 1
ATOM 602 C C . MET A 1 81 ? 4.473 -7.948 -10.542 1.00 87.00 81 MET A C 1
ATOM 604 O O . MET A 1 81 ? 3.657 -7.960 -9.621 1.00 87.00 81 MET A O 1
ATOM 608 N N . ALA A 1 82 ? 5.296 -8.975 -10.768 1.00 90.31 82 ALA A N 1
ATOM 609 C CA . ALA A 1 82 ? 5.277 -10.193 -9.961 1.00 90.31 82 ALA A CA 1
ATOM 610 C C . ALA A 1 82 ? 5.769 -9.953 -8.522 1.00 90.31 82 ALA A C 1
ATOM 612 O O . ALA A 1 82 ? 5.113 -10.371 -7.566 1.00 90.31 82 ALA A O 1
ATOM 613 N N . LEU A 1 83 ? 6.906 -9.267 -8.359 1.00 87.44 83 LEU A N 1
ATOM 614 C CA . LEU A 1 83 ? 7.482 -8.957 -7.046 1.00 87.44 83 LEU A CA 1
ATOM 615 C C . LEU A 1 83 ? 6.581 -8.029 -6.237 1.00 87.44 83 LEU A C 1
ATOM 617 O O . LEU A 1 83 ? 6.346 -8.262 -5.053 1.00 87.44 83 LEU A O 1
ATOM 621 N N . GLU A 1 84 ? 6.065 -6.987 -6.873 1.00 88.00 84 GLU A N 1
ATOM 622 C CA . GLU A 1 84 ? 5.233 -5.988 -6.222 1.00 88.00 84 GLU A CA 1
ATOM 623 C C . GLU A 1 84 ? 3.851 -6.535 -5.881 1.00 88.00 84 GLU A C 1
ATOM 625 O O . GLU A 1 84 ? 3.375 -6.322 -4.768 1.00 88.00 84 GLU A O 1
ATOM 630 N N . GLY A 1 85 ? 3.253 -7.332 -6.770 1.00 85.06 85 GLY A N 1
ATOM 631 C CA . GLY A 1 85 ? 2.009 -8.043 -6.488 1.00 85.06 85 GLY A CA 1
ATOM 632 C C . GLY A 1 85 ? 2.140 -8.985 -5.288 1.00 85.06 85 GLY A C 1
ATOM 633 O O . GLY A 1 85 ? 1.298 -8.964 -4.389 1.00 85.06 85 GLY A O 1
ATOM 634 N N . LEU A 1 86 ? 3.232 -9.756 -5.215 1.00 89.31 86 LEU A N 1
ATOM 635 C CA . LEU A 1 86 ? 3.515 -10.622 -4.067 1.00 89.31 86 LEU A CA 1
ATOM 636 C C . LEU A 1 86 ? 3.712 -9.812 -2.776 1.00 89.31 86 LEU A C 1
ATOM 638 O O . LEU A 1 86 ? 3.191 -10.173 -1.718 1.00 89.31 86 LEU A O 1
ATOM 642 N N . MET A 1 87 ? 4.447 -8.704 -2.855 1.00 86.81 87 MET A N 1
ATOM 643 C CA . MET A 1 87 ? 4.740 -7.861 -1.700 1.00 86.81 87 MET A CA 1
ATOM 644 C C . MET A 1 87 ? 3.477 -7.174 -1.163 1.00 86.81 87 MET A C 1
ATOM 646 O O . MET A 1 87 ? 3.215 -7.240 0.040 1.00 86.81 87 MET A O 1
ATOM 650 N N . VAL A 1 88 ? 2.650 -6.607 -2.049 1.00 85.44 88 VAL A N 1
ATOM 651 C CA . VAL A 1 88 ? 1.331 -6.028 -1.739 1.00 85.44 88 VAL A CA 1
ATOM 652 C C . VAL A 1 88 ? 0.415 -7.059 -1.095 1.00 85.44 88 VAL A C 1
ATOM 654 O O . VAL A 1 88 ? -0.242 -6.753 -0.099 1.00 85.44 88 VAL A O 1
ATOM 657 N N . PHE A 1 89 ? 0.390 -8.285 -1.617 1.00 83.94 89 PHE A N 1
ATOM 658 C CA . PHE A 1 89 ? -0.443 -9.357 -1.083 1.00 83.94 89 PHE A CA 1
ATOM 659 C C . PHE A 1 89 ? -0.105 -9.669 0.383 1.00 83.94 89 PHE A C 1
ATOM 661 O O . PHE A 1 89 ? -0.987 -9.660 1.242 1.00 83.94 89 PHE A O 1
ATOM 668 N N . ILE A 1 90 ? 1.180 -9.848 0.699 1.00 86.81 90 ILE A N 1
ATOM 669 C CA . ILE A 1 90 ? 1.648 -10.115 2.070 1.00 86.81 90 ILE A CA 1
ATOM 670 C C . ILE A 1 90 ? 1.364 -8.918 2.994 1.00 86.81 90 ILE A C 1
ATOM 672 O O . ILE A 1 90 ? 0.915 -9.075 4.132 1.00 86.81 90 ILE A O 1
ATOM 676 N N . GLN A 1 91 ? 1.613 -7.707 2.499 1.00 83.62 91 GLN A N 1
ATOM 677 C CA . GLN A 1 91 ? 1.417 -6.452 3.226 1.00 83.62 91 GLN A CA 1
ATOM 678 C C . GLN A 1 91 ? -0.063 -6.189 3.552 1.00 83.62 91 GLN A C 1
ATOM 680 O O . GLN A 1 91 ? -0.371 -5.730 4.652 1.00 83.62 91 GLN A O 1
ATOM 685 N N . SER A 1 92 ? -0.974 -6.517 2.633 1.00 77.75 92 SER A N 1
ATOM 686 C CA . SER A 1 92 ? -2.425 -6.384 2.804 1.00 77.75 92 SER A CA 1
ATOM 687 C C . SER A 1 92 ? -3.003 -7.454 3.735 1.00 77.75 92 SER A C 1
ATOM 689 O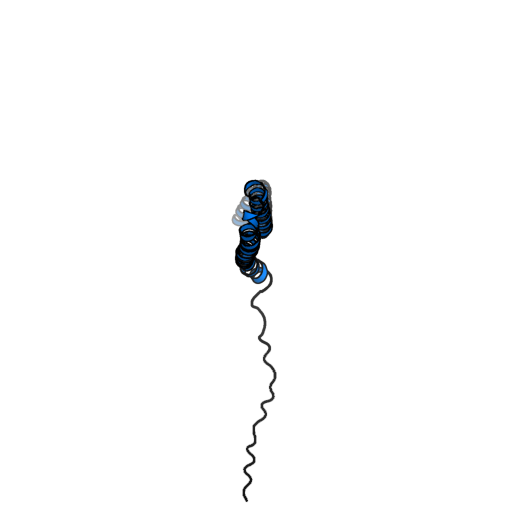 O . SER A 1 92 ? -3.789 -7.124 4.625 1.00 77.75 92 SER A O 1
ATOM 691 N N . LEU A 1 93 ? -2.552 -8.711 3.614 1.00 75.25 93 LEU A N 1
ATOM 692 C CA . LEU A 1 93 ? -2.945 -9.811 4.507 1.00 75.25 93 LEU A CA 1
ATOM 693 C C . LEU A 1 93 ? -2.710 -9.477 5.979 1.00 75.25 93 LEU A C 1
ATOM 695 O O . LEU A 1 93 ? -3.540 -9.789 6.832 1.00 75.25 93 LEU A O 1
ATOM 699 N N . ARG A 1 94 ? -1.597 -8.800 6.273 1.00 80.75 94 ARG A N 1
ATOM 700 C CA . ARG A 1 94 ? -1.282 -8.373 7.634 1.00 80.75 94 ARG A CA 1
ATOM 701 C C . ARG A 1 94 ? -2.327 -7.412 8.195 1.00 80.75 94 ARG A C 1
ATOM 703 O O . ARG A 1 94 ? -2.714 -7.570 9.340 1.00 80.75 94 ARG A O 1
ATOM 710 N N . LEU A 1 95 ? -2.785 -6.428 7.431 1.00 73.25 95 LEU A N 1
ATOM 711 C CA . LEU A 1 95 ? -3.753 -5.446 7.938 1.00 73.25 95 LEU A CA 1
ATOM 712 C C . LEU A 1 95 ? -5.168 -6.028 7.988 1.00 73.25 95 LEU A C 1
ATOM 714 O O . LEU A 1 95 ? -5.887 -5.825 8.962 1.00 73.25 95 LEU A O 1
ATOM 718 N N . HIS A 1 96 ? -5.540 -6.827 6.987 1.00 69.06 96 HIS A N 1
ATOM 719 C CA . HIS A 1 96 ? -6.862 -7.443 6.897 1.00 69.06 96 HIS A CA 1
ATOM 720 C C . HIS A 1 96 ? -7.112 -8.437 8.048 1.00 69.06 96 HIS A C 1
ATOM 722 O O . HIS A 1 96 ? -8.152 -8.387 8.701 1.00 69.06 96 HIS A O 1
ATOM 728 N N . LEU A 1 97 ? -6.149 -9.314 8.351 1.00 59.62 97 LEU A N 1
ATOM 729 C CA . LEU A 1 97 ? -6.287 -10.297 9.433 1.00 59.62 97 LEU A CA 1
ATOM 730 C C . LEU A 1 97 ? -6.167 -9.680 10.833 1.00 59.62 97 LEU A C 1
ATOM 732 O O . LEU A 1 97 ? -6.844 -10.140 11.748 1.00 59.62 97 LEU A O 1
ATOM 736 N N . TYR A 1 98 ? -5.338 -8.647 11.015 1.00 62.34 98 TYR A N 1
ATOM 737 C CA . TYR A 1 98 ? -5.115 -8.072 12.346 1.00 62.34 98 TYR A CA 1
ATOM 738 C C . TYR A 1 98 ? -6.095 -6.975 12.741 1.00 62.34 98 TYR A C 1
ATOM 740 O O . TYR A 1 98 ? -6.329 -6.826 13.935 1.00 62.34 98 TYR A O 1
ATOM 748 N N . GLU A 1 99 ? -6.637 -6.205 11.798 1.00 64.88 99 GLU A N 1
ATOM 749 C CA . GLU A 1 99 ? -7.454 -5.024 12.112 1.00 64.88 99 GLU A CA 1
ATOM 750 C C . GLU A 1 99 ? -8.916 -5.181 11.679 1.00 64.88 99 GLU A C 1
ATOM 752 O O . GLU A 1 99 ? -9.805 -4.669 12.355 1.00 64.88 99 GLU A O 1
ATOM 757 N N . PHE A 1 100 ? -9.191 -5.931 10.603 1.00 58.53 100 PHE A N 1
ATOM 758 C CA . PHE A 1 100 ? -10.561 -6.169 10.135 1.00 58.53 100 PHE A CA 1
ATOM 759 C C . PHE A 1 100 ? -11.202 -7.375 10.837 1.00 58.53 100 PHE A C 1
ATOM 761 O O . PHE A 1 100 ? -12.286 -7.258 11.405 1.00 58.53 100 PHE A O 1
ATOM 768 N N . PHE A 1 101 ? -10.522 -8.526 10.882 1.00 53.03 101 PHE A N 1
ATOM 769 C CA . PHE A 1 101 ? -11.077 -9.712 11.547 1.00 53.03 101 PHE A CA 1
ATOM 770 C C . PHE A 1 101 ? -11.186 -9.556 13.068 1.00 53.03 101 PHE A C 1
ATOM 772 O O . PHE A 1 101 ? -12.149 -10.029 13.648 1.00 53.03 101 PHE A O 1
ATOM 779 N N . THR A 1 102 ? -10.277 -8.852 13.737 1.00 55.97 102 THR A N 1
ATOM 780 C CA . THR A 1 102 ? -10.340 -8.684 15.203 1.00 55.97 102 THR A CA 1
ATOM 781 C C . THR A 1 102 ? -11.420 -7.700 15.664 1.00 55.97 102 THR A C 1
ATOM 783 O O . THR A 1 102 ? -11.930 -7.852 16.769 1.00 55.97 102 THR A O 1
ATOM 786 N N . LYS A 1 103 ? -11.798 -6.716 14.831 1.00 57.78 103 LYS A N 1
ATOM 787 C CA . LYS A 1 103 ? -12.891 -5.769 15.122 1.00 57.78 103 LYS A CA 1
ATOM 788 C C . LYS A 1 103 ? -14.284 -6.315 14.805 1.00 57.78 103 LYS A C 1
ATOM 790 O O . LYS A 1 103 ? -15.238 -5.896 15.448 1.00 57.78 103 LYS A O 1
ATOM 795 N N . PHE A 1 104 ? -14.413 -7.192 13.807 1.00 51.53 104 PHE A N 1
ATOM 796 C CA . PHE A 1 104 ? -15.713 -7.679 13.320 1.00 51.53 104 PHE A CA 1
ATOM 797 C C . PHE A 1 104 ? -15.987 -9.161 13.618 1.00 51.53 104 PHE A C 1
ATOM 799 O O . PHE A 1 104 ? -17.123 -9.605 13.464 1.00 51.53 104 PHE A O 1
ATOM 806 N N . TYR A 1 105 ? -14.982 -9.931 14.045 1.00 51.31 105 TYR A N 1
ATOM 807 C CA . TYR A 1 105 ? -15.130 -11.331 14.444 1.00 51.31 105 TYR A CA 1
ATOM 808 C C . TYR A 1 105 ? -14.952 -11.461 15.958 1.00 51.31 105 TYR A C 1
ATOM 810 O O . TYR A 1 105 ? -13.902 -11.859 16.465 1.00 51.31 105 TYR A O 1
ATOM 818 N N . GLU A 1 106 ? -16.003 -11.133 16.704 1.00 56.22 106 GLU A N 1
ATOM 819 C CA . GLU A 1 106 ? -16.128 -11.622 18.071 1.00 56.22 106 GLU A CA 1
ATOM 820 C C . GLU A 1 106 ? -16.354 -13.135 17.965 1.00 56.22 106 GLU A C 1
ATOM 822 O O . GLU A 1 106 ? -17.301 -13.581 17.320 1.00 56.22 106 GLU A O 1
ATOM 827 N N . GLY A 1 107 ? -15.455 -13.945 18.531 1.00 56.09 107 GLY A N 1
ATOM 828 C CA . GLY A 1 107 ? -15.509 -15.413 18.511 1.00 56.09 107 GLY A CA 1
ATOM 829 C C . GLY A 1 107 ? -16.681 -16.009 19.305 1.00 56.09 107 GLY A C 1
ATOM 830 O O . GLY A 1 107 ? -16.495 -16.964 20.054 1.00 56.09 107 GLY A O 1
ATOM 831 N N . VAL A 1 108 ? -17.877 -15.441 19.174 1.00 60.88 108 VAL A N 1
ATOM 832 C CA . VAL A 1 108 ? -19.132 -15.868 19.782 1.00 60.88 108 VAL A CA 1
ATOM 833 C C . VAL A 1 108 ? -20.108 -16.266 18.681 1.00 60.88 108 VAL A C 1
ATOM 835 O O . VAL A 1 108 ? -20.892 -15.486 18.154 1.00 60.88 108 VAL A O 1
ATOM 838 N N . GLY A 1 109 ? -20.060 -17.547 18.339 1.00 60.78 109 GLY A N 1
ATOM 839 C CA . GLY A 1 109 ? -21.070 -18.207 17.530 1.00 60.78 109 GLY A CA 1
ATOM 840 C C . GLY A 1 109 ? -21.218 -19.636 18.021 1.00 60.78 109 GLY A C 1
ATOM 841 O O . GLY A 1 109 ? -20.223 -20.339 18.196 1.00 60.78 109 GLY A O 1
ATOM 842 N N . THR A 1 110 ? -22.448 -20.079 18.275 1.00 65.00 110 THR A N 1
ATOM 843 C CA . THR A 1 110 ? -22.705 -21.497 18.524 1.00 65.00 110 THR A CA 1
ATOM 844 C C . THR A 1 110 ? -22.435 -22.259 17.224 1.00 65.00 110 THR A C 1
ATOM 846 O O . THR A 1 110 ? -23.066 -21.965 16.204 1.00 65.00 110 THR A O 1
ATOM 849 N N . PRO A 1 111 ? -21.495 -23.223 17.200 1.00 66.81 111 PRO A N 1
ATOM 850 C CA . PRO A 1 111 ? -21.274 -24.024 16.008 1.00 66.81 111 PRO A CA 1
ATOM 851 C C . PRO A 1 111 ? -22.579 -24.739 15.661 1.00 66.81 111 PRO A C 1
ATOM 853 O O . PRO A 1 111 ? -23.162 -25.431 16.499 1.00 66.81 111 PRO A O 1
ATOM 856 N N . PHE A 1 112 ? -23.059 -24.542 14.432 1.00 60.78 112 PHE A N 1
ATOM 857 C CA . PHE A 1 112 ? -24.307 -25.137 13.971 1.00 60.78 112 PHE A CA 1
ATOM 858 C C . PHE A 1 112 ? -24.181 -26.665 13.977 1.00 60.78 112 PHE A C 1
ATOM 860 O O . PHE A 1 112 ? -23.618 -27.282 13.068 1.00 60.78 112 PHE A O 1
ATOM 867 N N . LYS A 1 113 ? -24.704 -27.295 15.030 1.00 59.16 113 LYS A N 1
ATOM 868 C CA . LYS A 1 113 ? -24.800 -28.746 15.139 1.00 59.16 113 LYS A CA 1
ATOM 869 C C . LYS A 1 113 ? -25.992 -29.184 14.294 1.00 59.16 113 LYS A C 1
ATOM 871 O O . LYS A 1 113 ? -27.136 -29.043 14.717 1.00 59.16 113 LYS A O 1
ATOM 876 N N . LYS A 1 114 ? -25.728 -29.697 13.083 1.00 59.06 114 LYS A N 1
ATOM 877 C CA . LYS A 1 114 ? -26.765 -30.348 12.265 1.00 59.06 114 LYS A CA 1
ATOM 878 C C . LYS A 1 114 ? -27.495 -31.369 13.134 1.00 59.06 114 LYS A C 1
ATOM 880 O O . LYS A 1 114 ? -26.865 -32.271 13.686 1.00 59.06 114 LYS A O 1
ATOM 885 N N . ILE A 1 115 ? -28.815 -31.242 13.200 1.00 63.81 115 ILE A N 1
ATOM 886 C CA . ILE A 1 115 ? -29.700 -32.262 13.751 1.00 63.81 115 ILE A CA 1
ATOM 887 C C . ILE A 1 115 ? -29.688 -33.410 12.737 1.00 63.81 115 ILE A C 1
ATOM 889 O O . ILE A 1 115 ? -30.491 -33.452 11.810 1.00 63.81 115 ILE A O 1
ATOM 893 N N . LYS A 1 116 ? -28.685 -34.287 12.829 1.00 64.19 116 LYS A N 1
ATOM 894 C CA . LYS A 1 116 ? -28.766 -35.599 12.197 1.00 64.19 116 LYS A CA 1
ATOM 895 C C . LYS A 1 116 ? -29.707 -36.416 13.084 1.00 64.19 116 LYS A C 1
ATOM 897 O O . LYS A 1 116 ? -29.377 -36.578 14.258 1.00 64.19 116 LYS A O 1
ATOM 902 N N . PRO A 1 117 ? -30.872 -36.872 12.598 1.00 57.53 117 PRO A N 1
ATOM 903 C CA . PRO A 1 117 ? -31.607 -37.897 13.321 1.00 57.53 117 PRO A CA 1
ATOM 904 C C . PRO A 1 117 ? -30.689 -39.117 13.444 1.00 57.53 117 PRO A C 1
ATOM 906 O O . PRO A 1 117 ? -30.066 -39.515 12.457 1.00 57.53 117 PRO A O 1
ATOM 909 N N . ASP A 1 118 ? -30.570 -39.670 14.651 1.00 59.16 118 ASP A N 1
ATOM 910 C CA . ASP A 1 118 ? -29.951 -40.976 14.870 1.00 59.16 118 ASP A CA 1
ATOM 911 C C . ASP A 1 118 ? -30.813 -42.017 14.150 1.00 59.16 118 ASP A C 1
ATOM 913 O O . ASP A 1 118 ? -31.750 -42.594 14.704 1.00 59.16 118 ASP A O 1
ATOM 917 N N . THR A 1 119 ? -30.543 -42.237 12.866 1.00 62.56 119 THR A N 1
ATOM 918 C CA . THR A 1 119 ? -30.992 -43.444 12.186 1.00 62.56 119 THR A CA 1
ATOM 919 C C . THR A 1 119 ? -30.221 -44.595 12.810 1.00 62.56 119 T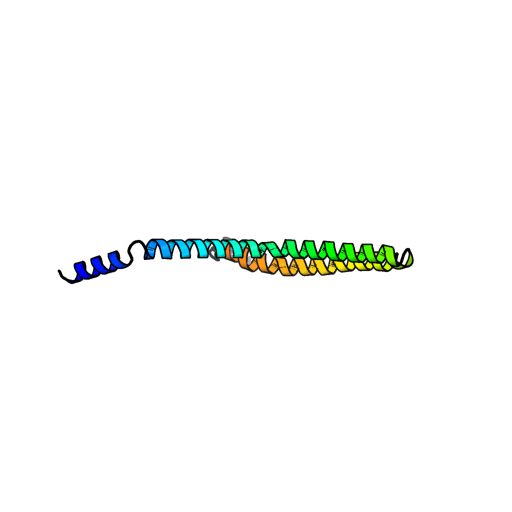HR A C 1
ATOM 921 O O . THR A 1 119 ? -29.093 -44.884 12.413 1.00 62.56 119 THR A O 1
ATOM 924 N N . SER A 1 120 ? -30.829 -45.220 13.822 1.00 59.62 120 SER A N 1
ATOM 925 C CA . SER A 1 120 ? -30.457 -46.559 14.269 1.00 59.62 120 SER A CA 1
ATOM 926 C C . SER A 1 120 ? -30.431 -47.461 13.042 1.00 59.62 120 SER A C 1
ATOM 928 O O . SER A 1 120 ? -31.467 -47.723 12.430 1.00 59.62 120 SER A O 1
ATOM 930 N N . TYR A 1 121 ? -29.233 -47.889 12.655 1.00 59.88 121 TYR A N 1
ATOM 931 C CA . TYR A 1 121 ? -29.047 -48.927 11.656 1.00 59.88 121 TYR A CA 1
ATOM 932 C C . TYR A 1 121 ? -29.609 -50.218 12.249 1.00 59.88 121 TYR A C 1
ATOM 934 O O . TYR A 1 121 ? -28.967 -50.867 13.071 1.00 59.88 121 TYR A O 1
ATOM 942 N N . VAL A 1 122 ? -30.840 -50.565 11.878 1.00 64.62 122 VAL A N 1
ATOM 943 C CA . VAL A 1 122 ? -31.365 -51.905 12.126 1.00 64.62 122 VAL A CA 1
ATOM 944 C C . VAL A 1 122 ? -30.700 -52.809 11.098 1.00 64.62 122 VAL A C 1
ATOM 946 O O . VAL A 1 122 ? -31.024 -52.769 9.912 1.00 64.62 122 VAL A O 1
ATOM 949 N N . GLU A 1 123 ? -29.721 -53.583 11.550 1.00 65.88 123 GLU A N 1
ATOM 950 C CA . GLU A 1 123 ? -29.133 -54.661 10.769 1.00 65.88 123 GLU A CA 1
ATOM 951 C C . GLU A 1 123 ? -30.222 -55.724 10.548 1.00 65.88 123 GLU A C 1
ATOM 953 O O . GLU A 1 123 ? -30.613 -56.450 11.464 1.00 65.88 123 GLU A O 1
ATOM 958 N N . ILE A 1 124 ? -30.791 -55.769 9.340 1.00 67.44 124 ILE A N 1
ATOM 959 C CA . ILE A 1 124 ? -31.770 -56.792 8.967 1.00 67.44 124 ILE A CA 1
ATOM 960 C C . ILE A 1 124 ? -30.999 -58.092 8.736 1.00 67.44 124 ILE A C 1
ATOM 962 O O . ILE A 1 124 ? -30.539 -58.381 7.631 1.00 67.44 124 ILE A O 1
ATOM 966 N N . VAL A 1 125 ? -30.853 -58.883 9.797 1.00 67.75 125 VAL A N 1
ATOM 967 C CA . VAL A 1 125 ? -30.346 -60.254 9.709 1.00 67.75 125 VAL A CA 1
ATOM 968 C C . VAL A 1 125 ? -31.431 -61.119 9.069 1.00 67.75 125 VAL A C 1
ATOM 970 O O . VAL A 1 125 ? -32.341 -61.612 9.737 1.00 67.75 125 VAL A O 1
ATOM 973 N N . PHE A 1 126 ? -31.341 -61.305 7.752 1.00 64.56 126 PHE A N 1
ATOM 974 C CA . PHE A 1 126 ? -32.126 -62.310 7.043 1.00 64.56 126 PHE A CA 1
ATOM 975 C C . PHE A 1 126 ? -31.651 -63.701 7.480 1.00 64.56 126 PHE A C 1
ATOM 977 O O . PHE A 1 126 ? -30.599 -64.183 7.058 1.00 64.56 126 PHE A O 1
ATOM 984 N N . ARG A 1 127 ? -32.426 -64.352 8.350 1.00 56.22 127 ARG A N 1
ATOM 985 C CA . ARG A 1 127 ? -32.293 -65.785 8.610 1.00 56.22 127 ARG A CA 1
ATOM 986 C C . ARG A 1 127 ? -33.063 -66.526 7.516 1.00 56.22 127 ARG A C 1
ATOM 988 O O . ARG A 1 127 ? -34.272 -66.347 7.394 1.00 56.22 127 ARG A O 1
ATOM 995 N N . LYS A 1 128 ? -32.316 -67.271 6.701 1.00 51.53 128 LYS A N 1
ATOM 996 C CA . LYS A 1 128 ? -32.814 -68.179 5.661 1.00 51.53 128 LYS A CA 1
ATOM 997 C C . LYS A 1 128 ? -33.586 -69.348 6.269 1.00 51.53 128 LYS A C 1
ATOM 999 O O . LYS A 1 128 ? -33.193 -69.775 7.380 1.00 51.53 128 LYS A O 1
#